Protein AF-A0AAD6UTJ7-F1 (afdb_monomer_lite)

Structure (mmCIF, N/CA/C/O backbone):
data_AF-A0AAD6UTJ7-F1
#
_entry.id   AF-A0AAD6UTJ7-F1
#
loop_
_atom_site.group_PDB
_atom_site.id
_atom_site.type_symbol
_atom_site.label_atom_id
_atom_site.label_alt_id
_atom_site.label_comp_id
_atom_site.label_asym_id
_atom_site.label_entity_id
_atom_site.label_seq_id
_atom_site.pdbx_PDB_ins_code
_atom_site.Cartn_x
_atom_site.Cartn_y
_atom_site.Cartn_z
_atom_site.occupancy
_atom_site.B_iso_or_equiv
_atom_site.auth_seq_id
_atom_site.auth_comp_id
_atom_site.auth_asym_id
_atom_site.auth_atom_id
_atom_site.pdbx_PDB_model_num
ATOM 1 N N . MET A 1 1 ? -12.649 8.502 20.460 1.00 51.75 1 MET A N 1
ATOM 2 C CA . MET A 1 1 ? -13.057 7.486 19.463 1.00 51.75 1 MET A CA 1
ATOM 3 C C . MET A 1 1 ? -12.842 7.986 18.033 1.00 51.75 1 MET A C 1
ATOM 5 O O . MET A 1 1 ? -12.051 7.372 17.337 1.00 51.75 1 MET A O 1
ATOM 9 N N . ALA A 1 2 ? -13.406 9.134 17.617 1.00 57.22 2 ALA A N 1
ATOM 10 C CA . ALA A 1 2 ? -13.136 9.718 16.286 1.00 57.22 2 ALA A CA 1
ATOM 11 C C . ALA A 1 2 ? -11.636 9.977 16.003 1.00 57.22 2 ALA A C 1
ATOM 13 O O . ALA A 1 2 ? -11.161 9.719 14.903 1.00 57.22 2 ALA A O 1
ATOM 14 N N . GLY A 1 3 ? -10.870 10.398 17.019 1.00 63.66 3 GLY A N 1
ATOM 15 C CA . GLY A 1 3 ? -9.439 10.690 16.866 1.00 63.66 3 GLY A CA 1
ATOM 16 C C . GLY A 1 3 ? -8.564 9.487 16.486 1.00 63.66 3 GLY A C 1
ATOM 17 O O . GLY A 1 3 ? -7.647 9.646 15.690 1.00 63.66 3 GLY A O 1
ATOM 18 N N . SER A 1 4 ? -8.849 8.280 16.991 1.00 72.50 4 SER A N 1
ATOM 19 C CA . SER A 1 4 ? -8.024 7.092 16.707 1.00 72.50 4 SER A CA 1
ATOM 20 C C . SER A 1 4 ? -8.203 6.598 15.270 1.00 72.50 4 SER A C 1
ATOM 22 O O . SER A 1 4 ? -7.222 6.268 14.608 1.00 72.50 4 SER A O 1
ATOM 24 N N . LEU A 1 5 ? -9.438 6.617 14.753 1.00 76.19 5 LEU A N 1
ATOM 25 C CA . LEU A 1 5 ? -9.708 6.303 13.346 1.00 76.19 5 LEU A CA 1
ATOM 26 C C . LEU A 1 5 ? -9.121 7.352 12.407 1.00 76.19 5 LEU A C 1
ATOM 28 O O . LEU A 1 5 ? -8.558 7.013 11.370 1.00 76.19 5 LEU A O 1
ATOM 32 N N . GLU A 1 6 ? -9.190 8.626 12.787 1.00 77.38 6 GLU A N 1
ATOM 33 C CA . GLU A 1 6 ? -8.589 9.696 11.998 1.00 77.38 6 GLU A CA 1
ATOM 34 C C . GLU A 1 6 ? -7.058 9.560 11.916 1.00 77.38 6 GLU A C 1
ATOM 36 O O . GLU A 1 6 ? -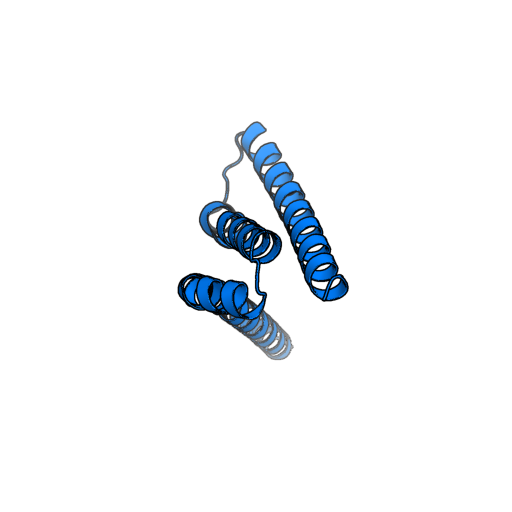6.475 9.781 10.852 1.00 77.38 6 GLU A O 1
ATOM 41 N N . ILE A 1 7 ? -6.405 9.137 13.005 1.00 79.12 7 ILE A N 1
ATOM 42 C CA . ILE A 1 7 ? -4.970 8.819 13.022 1.00 79.12 7 ILE A CA 1
ATOM 43 C C . ILE A 1 7 ? -4.663 7.644 12.086 1.00 79.12 7 ILE A C 1
ATOM 45 O O . ILE A 1 7 ? -3.747 7.756 11.270 1.00 79.12 7 ILE A O 1
ATOM 49 N N . LEU A 1 8 ? -5.438 6.555 12.141 1.00 78.12 8 LEU A N 1
ATOM 50 C CA . LEU A 1 8 ? -5.253 5.400 11.251 1.00 78.12 8 LEU A CA 1
ATOM 51 C C . LEU A 1 8 ? -5.436 5.780 9.776 1.00 78.12 8 LEU A C 1
ATOM 53 O O . LEU A 1 8 ? -4.599 5.439 8.942 1.00 78.12 8 LEU A O 1
ATOM 57 N N . ARG A 1 9 ? -6.465 6.569 9.454 1.00 82.75 9 ARG A N 1
ATOM 58 C CA . ARG A 1 9 ? -6.714 7.071 8.096 1.00 82.75 9 ARG A CA 1
ATOM 59 C C . ARG A 1 9 ? -5.564 7.943 7.589 1.00 82.75 9 ARG A C 1
ATOM 61 O O . ARG A 1 9 ? -5.129 7.801 6.443 1.00 82.75 9 ARG A O 1
ATOM 68 N N . LYS A 1 10 ? -5.037 8.829 8.440 1.00 80.94 10 LYS A N 1
ATOM 69 C CA . LYS A 1 10 ? -3.852 9.647 8.131 1.00 80.94 10 LYS A CA 1
ATOM 70 C C . LYS A 1 10 ? -2.614 8.774 7.901 1.00 80.94 10 LYS A C 1
ATOM 72 O O . LYS A 1 10 ? -1.899 9.006 6.926 1.00 80.94 10 LYS A O 1
ATOM 77 N N . GLY A 1 11 ? -2.399 7.760 8.739 1.00 84.94 11 GLY A N 1
ATOM 78 C CA . GLY A 1 11 ? -1.308 6.792 8.605 1.00 84.94 11 GLY A CA 1
ATOM 79 C C . GLY A 1 11 ? -1.369 6.017 7.2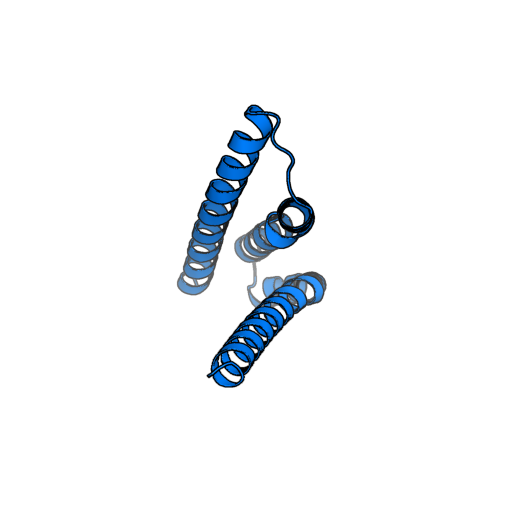89 1.00 84.94 11 GLY A C 1
ATOM 80 O O . GLY A 1 11 ? -0.402 6.028 6.527 1.00 84.94 11 GLY A O 1
ATOM 81 N N . LEU A 1 12 ? -2.528 5.441 6.958 1.00 86.00 12 LEU A N 1
ATOM 82 C CA . LEU A 1 12 ? -2.732 4.719 5.700 1.00 86.00 12 LEU A CA 1
ATOM 83 C C . LEU A 1 12 ? -2.530 5.631 4.484 1.00 86.00 12 LEU A C 1
ATOM 85 O O . LEU A 1 12 ? -1.860 5.251 3.528 1.00 86.00 12 LEU A O 1
ATOM 89 N N . THR A 1 13 ? -3.023 6.871 4.541 1.00 86.25 13 THR A N 1
ATOM 90 C CA . THR A 1 13 ? -2.809 7.861 3.471 1.00 86.25 13 THR A CA 1
ATOM 91 C C . THR A 1 13 ? -1.320 8.153 3.257 1.00 86.25 13 THR A C 1
ATOM 93 O O . THR A 1 13 ? -0.861 8.281 2.118 1.00 86.25 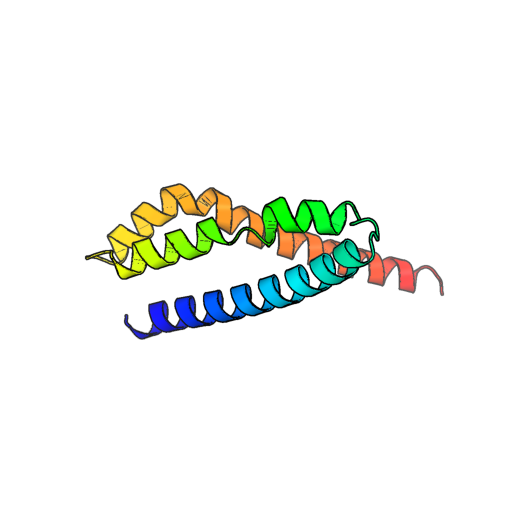13 THR A O 1
ATOM 96 N N . ALA A 1 14 ? -0.543 8.281 4.336 1.00 86.75 14 ALA A N 1
ATOM 97 C CA . ALA A 1 14 ? 0.900 8.479 4.243 1.00 86.75 14 ALA A CA 1
ATOM 98 C C . ALA A 1 14 ? 1.585 7.252 3.623 1.00 86.75 14 ALA A C 1
ATOM 100 O O . ALA A 1 14 ? 2.374 7.399 2.686 1.00 86.75 14 ALA A O 1
ATOM 101 N N . LEU A 1 15 ? 1.222 6.048 4.070 1.00 85.38 15 LEU A N 1
ATOM 102 C CA . LEU A 1 15 ? 1.755 4.791 3.548 1.00 85.38 15 LEU A CA 1
ATOM 103 C C . LEU A 1 15 ? 1.458 4.620 2.051 1.00 85.38 15 LEU A C 1
ATOM 105 O O . LEU A 1 15 ? 2.368 4.362 1.264 1.00 85.38 15 LEU A O 1
ATOM 109 N N . GLN A 1 16 ? 0.221 4.881 1.624 1.00 88.06 16 GLN A N 1
ATOM 110 C CA . GLN A 1 16 ? -0.177 4.875 0.214 1.00 88.06 16 GLN A CA 1
ATOM 111 C C . GLN A 1 16 ? 0.649 5.852 -0.629 1.00 88.06 16 GLN A C 1
ATOM 113 O O . GLN A 1 16 ? 1.061 5.515 -1.740 1.00 88.06 16 GLN A O 1
ATOM 118 N N . LYS A 1 17 ? 0.930 7.060 -0.120 1.00 88.94 17 LYS A N 1
ATOM 119 C CA . LYS A 1 17 ? 1.787 8.034 -0.817 1.00 88.94 17 LYS A CA 1
ATOM 120 C C . LYS A 1 17 ? 3.213 7.511 -0.982 1.00 88.94 17 LYS A C 1
ATOM 122 O O . LYS A 1 17 ? 3.775 7.639 -2.072 1.00 88.94 17 LYS A O 1
ATOM 127 N N . HIS A 1 18 ? 3.783 6.906 0.060 1.00 86.69 18 HIS A N 1
ATOM 128 C CA . HIS A 1 18 ? 5.110 6.293 -0.004 1.00 86.69 18 HIS A CA 1
ATOM 129 C C . HIS A 1 18 ? 5.156 5.141 -1.012 1.00 86.69 18 HIS A C 1
ATOM 131 O O . HIS A 1 18 ? 6.013 5.141 -1.901 1.00 86.69 18 HIS A O 1
ATOM 137 N N . VAL A 1 19 ? 4.189 4.222 -0.941 1.00 89.44 19 VAL A N 1
ATOM 138 C CA . VAL A 1 19 ? 4.071 3.093 -1.872 1.00 89.44 19 VAL A CA 1
ATOM 139 C C . VAL A 1 19 ? 3.916 3.585 -3.308 1.00 89.44 19 VAL A C 1
ATOM 141 O O . VAL A 1 19 ? 4.631 3.124 -4.197 1.00 89.44 19 VAL A O 1
ATOM 144 N N . LYS A 1 20 ? 3.049 4.575 -3.547 1.00 92.31 20 LYS A N 1
ATOM 145 C CA . LYS A 1 20 ? 2.848 5.165 -4.874 1.00 92.31 20 LYS A CA 1
ATOM 146 C C . LYS A 1 20 ? 4.135 5.771 -5.423 1.00 92.31 20 LYS A C 1
ATOM 148 O O . LYS A 1 20 ? 4.469 5.521 -6.575 1.00 92.31 20 LYS A O 1
ATOM 153 N N . LYS A 1 21 ? 4.879 6.532 -4.614 1.00 91.25 21 LYS A N 1
ATOM 154 C CA . LYS A 1 21 ? 6.145 7.146 -5.041 1.00 91.25 21 LYS A CA 1
ATOM 155 C C . LYS A 1 21 ? 7.149 6.090 -5.511 1.00 91.25 21 LYS A C 1
ATOM 157 O O . LYS A 1 21 ? 7.737 6.254 -6.579 1.00 91.25 21 LYS A O 1
ATOM 162 N N . ARG A 1 22 ? 7.317 5.002 -4.750 1.00 90.19 22 ARG A N 1
ATOM 163 C CA . ARG A 1 22 ? 8.237 3.915 -5.116 1.00 90.19 22 ARG A CA 1
ATOM 164 C C . ARG A 1 22 ? 7.737 3.122 -6.327 1.00 90.19 22 ARG A C 1
ATOM 166 O O . ARG A 1 22 ? 8.513 2.921 -7.255 1.00 90.19 22 ARG A O 1
ATOM 173 N N . LYS A 1 23 ? 6.440 2.788 -6.400 1.00 92.06 23 LYS A N 1
ATOM 174 C CA . LYS A 1 23 ? 5.823 2.160 -7.587 1.00 92.06 23 LYS A CA 1
ATOM 175 C C . LYS A 1 23 ? 6.028 2.991 -8.855 1.00 92.06 23 LYS A C 1
ATOM 177 O O . LYS A 1 23 ? 6.368 2.433 -9.891 1.00 92.06 23 LYS A O 1
ATOM 182 N N . THR A 1 24 ? 5.895 4.316 -8.780 1.00 93.44 24 THR A N 1
ATOM 183 C CA . THR A 1 24 ? 6.171 5.207 -9.918 1.00 93.44 24 THR A CA 1
ATOM 184 C C . THR A 1 24 ? 7.638 5.154 -10.345 1.00 93.44 24 THR A C 1
ATOM 186 O O . THR A 1 24 ? 7.915 5.108 -11.540 1.00 93.44 24 THR A O 1
ATOM 189 N N . ALA A 1 25 ? 8.583 5.138 -9.399 1.00 91.31 25 ALA A N 1
ATOM 190 C CA . ALA A 1 25 ? 10.009 5.041 -9.716 1.00 91.31 25 ALA A CA 1
ATOM 191 C C . ALA A 1 25 ? 10.357 3.706 -10.398 1.00 91.31 25 ALA A C 1
ATOM 193 O O . ALA A 1 25 ? 11.033 3.702 -11.426 1.00 91.31 25 ALA A O 1
ATOM 194 N N . ILE A 1 26 ? 9.829 2.591 -9.882 1.00 91.19 26 ILE A N 1
ATOM 195 C CA . ILE A 1 26 ? 9.981 1.262 -10.493 1.00 91.19 26 ILE A CA 1
ATOM 196 C C . ILE A 1 26 ? 9.330 1.236 -11.883 1.00 91.19 26 ILE A C 1
ATOM 198 O O . ILE A 1 26 ? 9.945 0.796 -12.849 1.00 91.19 26 ILE A O 1
ATOM 202 N N . GLY A 1 27 ? 8.120 1.785 -12.020 1.00 92.31 27 GLY A N 1
ATOM 203 C CA . GLY A 1 27 ? 7.421 1.895 -13.301 1.00 92.31 27 GLY A CA 1
ATOM 204 C C . GLY A 1 27 ? 8.197 2.704 -14.345 1.00 92.31 27 GLY A C 1
ATOM 205 O O . GLY A 1 27 ? 8.229 2.329 -15.514 1.00 92.31 27 GLY A O 1
ATOM 206 N N . ALA A 1 28 ? 8.884 3.775 -13.935 1.00 93.50 28 ALA A N 1
ATOM 207 C CA . ALA A 1 28 ? 9.737 4.562 -14.824 1.00 93.50 28 ALA A CA 1
ATOM 208 C C . ALA A 1 28 ? 10.980 3.783 -15.295 1.00 93.50 28 ALA A C 1
ATOM 210 O O . ALA A 1 28 ? 11.359 3.903 -16.460 1.00 93.50 28 ALA A O 1
ATOM 211 N N . ARG A 1 29 ? 11.589 2.964 -14.425 1.00 91.56 29 ARG A N 1
ATOM 212 C CA . ARG A 1 29 ? 12.685 2.042 -14.789 1.00 91.56 29 ARG A CA 1
ATOM 213 C C . ARG A 1 29 ? 12.195 0.973 -15.771 1.00 91.56 29 ARG A C 1
ATOM 215 O O . ARG A 1 29 ? 12.783 0.786 -16.834 1.00 91.56 29 ARG A O 1
ATOM 222 N N . LEU A 1 30 ? 11.044 0.363 -15.487 1.00 90.56 30 LEU A N 1
ATOM 223 C CA . LEU A 1 30 ? 10.396 -0.611 -16.371 1.00 90.56 30 LEU A CA 1
ATOM 224 C C . LEU A 1 30 ? 10.061 -0.030 -17.750 1.00 90.56 30 LEU A C 1
ATOM 226 O O . LEU A 1 30 ? 10.286 -0.686 -18.765 1.00 90.56 30 LEU A O 1
ATOM 230 N N . ALA A 1 31 ? 9.583 1.217 -17.817 1.00 92.38 31 ALA A N 1
ATOM 231 C CA . ALA A 1 31 ? 9.311 1.902 -19.083 1.00 92.38 31 ALA A CA 1
ATOM 232 C C . ALA A 1 31 ? 10.578 2.095 -19.937 1.00 92.38 31 ALA A C 1
ATOM 234 O O . ALA A 1 31 ? 10.505 2.101 -21.166 1.00 92.38 31 ALA A O 1
ATOM 235 N N . LYS A 1 32 ? 11.750 2.191 -19.297 1.00 94.12 32 LYS A N 1
ATOM 236 C CA . LYS A 1 32 ? 13.066 2.209 -19.953 1.00 94.12 32 LYS A CA 1
ATOM 237 C C . LYS A 1 32 ? 13.604 0.810 -20.281 1.00 94.12 32 LYS A C 1
ATOM 239 O O . LYS A 1 32 ? 14.728 0.698 -20.760 1.00 94.12 32 LYS A O 1
ATOM 244 N N . LYS A 1 33 ? 12.809 -0.246 -20.060 1.00 91.94 33 LYS A N 1
ATOM 245 C CA . LYS A 1 33 ? 13.196 -1.663 -20.178 1.00 91.94 33 LYS A CA 1
ATOM 246 C C . LYS A 1 33 ? 14.350 -2.056 -19.252 1.00 91.94 33 LYS A C 1
ATOM 248 O O . LYS A 1 33 ? 15.051 -3.030 -19.517 1.00 91.94 33 LYS A O 1
ATOM 253 N N . GLU A 1 34 ? 14.551 -1.307 -18.173 1.00 91.00 34 GLU A N 1
ATOM 254 C CA . GLU A 1 34 ? 15.494 -1.693 -17.132 1.00 91.00 34 GLU A CA 1
ATOM 255 C C . GLU A 1 34 ? 14.918 -2.865 -16.336 1.00 91.00 34 GLU A C 1
ATOM 257 O O . GLU A 1 34 ? 13.704 -2.974 -16.131 1.00 91.00 34 GLU A O 1
ATOM 262 N N . ARG A 1 35 ? 15.803 -3.756 -15.884 1.00 87.62 35 ARG A N 1
ATOM 263 C CA . ARG A 1 35 ? 15.409 -4.880 -15.042 1.00 87.62 35 ARG A CA 1
ATOM 264 C C . ARG A 1 35 ? 15.052 -4.368 -13.645 1.00 87.62 35 ARG A C 1
ATOM 266 O O . ARG A 1 35 ? 15.759 -3.537 -13.073 1.00 87.62 35 ARG A O 1
ATOM 273 N N . VAL A 1 36 ? 13.952 -4.889 -13.116 1.00 85.88 36 VAL A N 1
ATOM 274 C CA . VAL A 1 36 ? 13.604 -4.764 -11.701 1.00 85.88 36 VAL A CA 1
ATOM 275 C C . VAL A 1 36 ? 14.416 -5.812 -10.957 1.00 85.88 36 VAL A C 1
ATOM 277 O O . VAL A 1 36 ? 14.443 -6.975 -11.363 1.00 85.88 36 VAL A O 1
ATOM 280 N N . ASP A 1 37 ? 15.152 -5.372 -9.948 1.00 88.31 37 ASP A N 1
ATOM 281 C CA . ASP A 1 37 ? 15.895 -6.260 -9.062 1.00 88.31 37 ASP A CA 1
ATOM 282 C C . ASP A 1 37 ? 14.944 -7.092 -8.188 1.00 88.31 37 ASP A C 1
ATOM 284 O O . ASP A 1 37 ? 13.758 -6.784 -8.045 1.00 88.31 37 ASP A O 1
ATOM 288 N N . ASP A 1 38 ? 15.468 -8.184 -7.636 1.00 88.62 38 ASP A N 1
ATOM 289 C CA . ASP A 1 38 ? 14.667 -9.125 -6.851 1.00 88.62 38 ASP A CA 1
ATOM 290 C C . ASP A 1 38 ? 14.119 -8.470 -5.566 1.00 88.62 38 ASP A C 1
ATOM 292 O O . ASP A 1 38 ? 13.041 -8.842 -5.101 1.00 88.62 38 ASP A O 1
ATOM 296 N N . ASP A 1 39 ? 14.796 -7.438 -5.047 1.00 86.50 39 ASP A N 1
ATOM 297 C CA . ASP A 1 39 ? 14.348 -6.659 -3.888 1.00 86.50 39 ASP A CA 1
ATOM 298 C C . ASP A 1 39 ? 13.105 -5.821 -4.210 1.00 86.50 39 ASP A C 1
ATOM 300 O O . ASP A 1 39 ? 12.137 -5.814 -3.446 1.00 86.50 39 ASP A O 1
ATOM 304 N N . ASP A 1 40 ? 13.090 -5.119 -5.343 1.00 88.56 40 ASP A N 1
ATOM 305 C CA . ASP A 1 40 ? 11.920 -4.370 -5.794 1.00 88.56 40 ASP A CA 1
ATOM 306 C C . ASP A 1 40 ? 10.752 -5.304 -6.149 1.00 88.56 40 ASP A C 1
ATOM 308 O O . ASP A 1 40 ? 9.601 -4.955 -5.879 1.00 88.56 40 ASP A O 1
ATOM 312 N N . ALA A 1 41 ? 11.018 -6.496 -6.693 1.00 86.25 41 ALA A N 1
ATOM 313 C CA . ALA A 1 41 ? 9.988 -7.505 -6.948 1.00 86.25 41 ALA A CA 1
ATOM 314 C C . ALA A 1 41 ? 9.371 -8.036 -5.640 1.00 86.25 41 ALA A C 1
ATOM 316 O O . ALA A 1 41 ? 8.156 -7.953 -5.454 1.00 86.25 41 ALA A O 1
ATOM 317 N N . ALA A 1 42 ? 10.200 -8.477 -4.689 1.00 87.62 42 ALA A N 1
ATOM 318 C CA . ALA A 1 42 ? 9.744 -8.925 -3.373 1.00 87.62 42 ALA A CA 1
ATOM 319 C C . ALA A 1 42 ? 9.006 -7.811 -2.611 1.00 87.62 42 ALA A C 1
ATOM 321 O O . ALA A 1 42 ? 8.015 -8.058 -1.916 1.00 87.62 42 ALA A O 1
ATOM 322 N N . TRP A 1 43 ? 9.450 -6.561 -2.769 1.00 91.38 43 TRP A N 1
ATOM 323 C CA . TRP A 1 43 ? 8.781 -5.405 -2.188 1.00 91.38 43 TRP A CA 1
ATOM 324 C C . TRP A 1 43 ? 7.391 -5.163 -2.800 1.00 91.38 43 TRP A C 1
ATOM 326 O O . TRP A 1 43 ? 6.456 -4.827 -2.070 1.00 91.38 43 TRP A O 1
ATOM 336 N N . LEU A 1 44 ? 7.234 -5.335 -4.119 1.00 87.44 44 LEU A N 1
ATOM 337 C CA . LEU A 1 44 ? 5.954 -5.168 -4.815 1.00 87.44 44 LEU A CA 1
ATOM 338 C C . LEU A 1 44 ? 4.908 -6.207 -4.392 1.00 87.44 44 LEU A C 1
ATOM 340 O O . LEU A 1 44 ? 3.740 -5.838 -4.246 1.00 87.44 44 LEU A O 1
ATOM 344 N N . ASP A 1 45 ? 5.331 -7.453 -4.181 1.00 83.94 45 ASP A N 1
ATOM 345 C CA . ASP A 1 45 ? 4.446 -8.566 -3.818 1.00 83.94 45 ASP A CA 1
ATOM 346 C C . ASP A 1 45 ? 4.044 -8.553 -2.336 1.00 83.94 45 ASP A C 1
ATOM 348 O O . ASP A 1 45 ? 2.937 -8.966 -1.987 1.00 83.94 45 ASP A O 1
ATOM 352 N N . GLY A 1 46 ? 4.920 -8.058 -1.458 1.00 86.25 46 GLY A N 1
ATOM 353 C CA . GLY A 1 46 ? 4.656 -7.967 -0.023 1.00 86.25 46 GLY A CA 1
ATOM 354 C C . GLY A 1 46 ? 4.351 -6.534 0.428 1.00 86.25 46 GLY A C 1
ATOM 355 O O . GLY A 1 46 ? 3.203 -6.107 0.366 1.00 86.25 46 GLY A O 1
ATOM 356 N N . PRO A 1 47 ? 5.352 -5.765 0.891 1.00 82.50 47 PRO A N 1
ATOM 357 C CA . PRO A 1 47 ? 5.163 -4.442 1.499 1.00 82.50 47 PRO A CA 1
ATOM 358 C C . PRO A 1 47 ? 4.357 -3.406 0.693 1.00 82.50 47 PRO A C 1
ATOM 360 O O . PRO A 1 47 ? 3.810 -2.467 1.267 1.00 82.50 47 PRO A O 1
ATOM 363 N N . ALA A 1 48 ? 4.310 -3.508 -0.637 1.00 86.19 48 ALA A N 1
ATOM 364 C CA . ALA A 1 48 ? 3.537 -2.596 -1.481 1.00 86.19 48 ALA A CA 1
ATOM 365 C C . ALA A 1 48 ? 2.068 -3.015 -1.669 1.00 86.19 48 ALA A C 1
ATOM 367 O O . ALA A 1 48 ? 1.306 -2.292 -2.334 1.00 86.19 48 ALA A O 1
ATOM 368 N N . ASN A 1 49 ? 1.692 -4.183 -1.147 1.00 87.00 49 ASN A N 1
ATOM 369 C CA . ASN A 1 49 ? 0.343 -4.717 -1.145 1.00 87.00 49 ASN A CA 1
ATOM 370 C C . ASN A 1 49 ? -0.398 -4.255 0.116 1.00 87.00 49 ASN A C 1
ATOM 372 O O . ASN A 1 49 ? -0.389 -4.926 1.138 1.00 87.00 49 ASN A O 1
ATOM 376 N N . LEU A 1 50 ? -1.052 -3.097 0.015 1.00 85.81 50 LEU A N 1
ATOM 377 C CA . LEU A 1 50 ? -1.751 -2.463 1.138 1.00 85.81 50 LEU A CA 1
ATOM 378 C C . LEU A 1 50 ? -3.206 -2.938 1.319 1.00 85.81 50 LEU A C 1
ATOM 380 O O . LEU A 1 50 ? -4.021 -2.227 1.911 1.00 85.81 50 LEU A O 1
ATOM 384 N N . ILE A 1 51 ? -3.579 -4.072 0.715 1.00 84.38 51 ILE A N 1
ATOM 385 C CA . ILE A 1 51 ? -4.963 -4.574 0.742 1.00 84.38 51 ILE A CA 1
ATOM 386 C C . ILE A 1 51 ? -5.378 -4.906 2.178 1.00 84.38 51 ILE A C 1
ATOM 388 O O . ILE A 1 51 ? -6.481 -4.538 2.584 1.00 84.38 51 ILE A O 1
ATOM 392 N N . ASP A 1 52 ? -4.484 -5.526 2.951 1.00 79.88 52 ASP A N 1
ATOM 393 C CA . ASP A 1 52 ? -4.747 -5.913 4.338 1.00 79.88 52 ASP A CA 1
ATOM 394 C C . ASP A 1 52 ? -5.031 -4.677 5.213 1.00 79.88 52 ASP A C 1
ATOM 396 O O . ASP A 1 52 ? -6.008 -4.646 5.962 1.00 79.88 52 ASP A O 1
ATOM 400 N N . GLU A 1 53 ? -4.225 -3.620 5.088 1.00 82.75 53 GLU A N 1
ATOM 401 C CA . GLU A 1 53 ? -4.363 -2.379 5.856 1.00 82.75 53 GLU A CA 1
ATOM 402 C C . GLU A 1 53 ? -5.608 -1.578 5.454 1.00 82.75 53 GLU A C 1
ATOM 404 O O . GLU A 1 53 ? -6.261 -0.976 6.311 1.00 82.75 53 GLU A O 1
ATOM 409 N N . GLN A 1 54 ? -5.961 -1.579 4.165 1.00 84.88 54 GLN A N 1
ATOM 410 C CA . GLN A 1 54 ? -7.181 -0.941 3.671 1.00 84.88 54 GLN A CA 1
ATOM 411 C C . GLN A 1 54 ? -8.421 -1.654 4.215 1.00 84.88 54 GLN A C 1
ATOM 413 O O . GLN A 1 54 ? -9.297 -1.021 4.804 1.00 84.88 54 GLN A O 1
ATOM 418 N N . GLN A 1 55 ? -8.455 -2.981 4.086 1.00 82.88 55 GLN A N 1
ATOM 419 C CA . GLN A 1 55 ? -9.556 -3.806 4.567 1.00 82.88 55 GLN A CA 1
ATOM 420 C C . GLN A 1 55 ? -9.696 -3.716 6.090 1.00 82.88 55 GLN A C 1
ATOM 422 O O . GLN A 1 55 ? -10.808 -3.715 6.619 1.00 82.88 55 GLN A O 1
ATOM 427 N N . ALA A 1 56 ? -8.577 -3.587 6.802 1.00 78.94 56 ALA A N 1
ATOM 428 C CA . ALA A 1 56 ? -8.579 -3.400 8.239 1.00 78.94 56 ALA A CA 1
ATOM 429 C C . ALA A 1 56 ? -9.248 -2.084 8.670 1.00 78.94 56 ALA A C 1
ATOM 431 O O . ALA A 1 56 ? -10.055 -2.072 9.606 1.00 78.94 56 ALA A O 1
ATOM 432 N N . LEU A 1 57 ? -8.937 -0.983 7.981 1.00 82.00 57 LEU A N 1
ATOM 433 C CA . LEU A 1 57 ? -9.558 0.311 8.246 1.00 82.00 57 LEU A CA 1
ATOM 434 C C . LEU A 1 57 ? -11.050 0.288 7.898 1.00 82.00 57 LEU A C 1
ATOM 436 O O . LEU A 1 57 ? -11.861 0.724 8.710 1.00 82.00 57 LEU A O 1
ATOM 440 N N . ASP A 1 58 ? -11.421 -0.296 6.758 1.00 80.88 58 ASP A N 1
ATOM 441 C CA . ASP A 1 58 ? -12.820 -0.405 6.334 1.00 80.88 58 ASP A CA 1
ATOM 442 C C . ASP A 1 58 ? -13.656 -1.217 7.337 1.00 80.88 58 ASP A C 1
ATOM 444 O O . ASP A 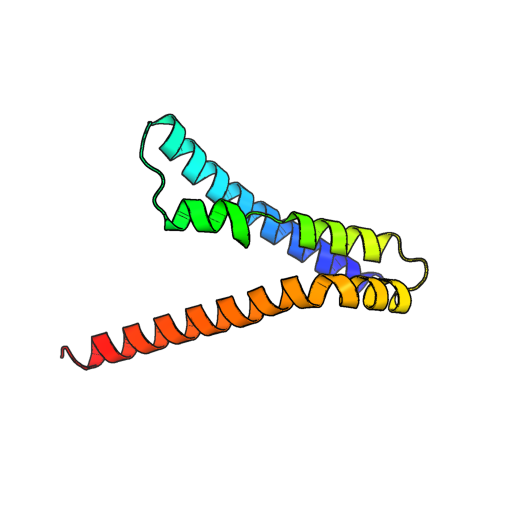1 58 ? -14.794 -0.855 7.649 1.00 80.88 58 ASP A O 1
ATOM 448 N N . LEU A 1 59 ? -13.095 -2.294 7.899 1.00 80.69 59 LEU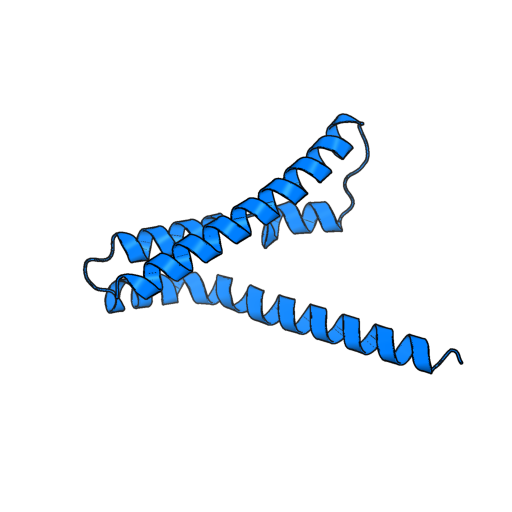 A N 1
ATOM 449 C CA . LEU A 1 59 ? -13.751 -3.081 8.946 1.00 80.69 59 LEU A CA 1
ATOM 450 C C . LEU A 1 59 ? -13.968 -2.277 10.229 1.00 80.69 59 LEU A C 1
ATOM 452 O O . LEU A 1 59 ? -15.009 -2.438 10.863 1.00 80.69 59 LEU A O 1
ATOM 456 N N . LEU A 1 60 ? -13.018 -1.423 10.614 1.00 77.50 60 LEU A N 1
ATOM 457 C CA . LEU A 1 60 ? -13.150 -0.561 11.790 1.00 77.50 60 LEU A CA 1
ATOM 458 C C . LEU A 1 60 ? -14.126 0.593 11.571 1.00 77.50 60 LEU A C 1
ATOM 460 O O . LEU A 1 60 ? -14.867 0.932 12.489 1.00 77.50 60 LEU A O 1
ATOM 464 N N . GLU A 1 61 ? -14.135 1.192 10.381 1.00 80.12 61 GLU A N 1
ATOM 465 C CA . GLU A 1 61 ? -15.039 2.295 10.042 1.00 80.12 61 GLU A CA 1
ATOM 466 C C . GLU A 1 61 ? -16.501 1.836 9.984 1.00 80.12 61 GLU A C 1
ATOM 468 O O . GLU A 1 61 ? -17.396 2.576 10.387 1.00 80.12 61 GLU A O 1
ATOM 473 N N . ASN A 1 62 ? -16.740 0.600 9.538 1.00 79.00 62 ASN A N 1
ATOM 474 C CA . ASN A 1 62 ? -18.080 0.017 9.434 1.00 79.00 62 ASN A CA 1
ATOM 475 C C . ASN A 1 62 ? -18.495 -0.805 10.664 1.00 79.00 62 ASN A C 1
ATOM 477 O O . ASN A 1 62 ? -19.618 -1.314 10.725 1.00 79.00 62 ASN A O 1
ATOM 481 N N . ALA A 1 63 ? -17.611 -0.972 11.649 1.00 73.50 63 ALA A N 1
ATOM 482 C CA . ALA A 1 63 ? -17.959 -1.661 12.878 1.00 73.50 63 ALA A CA 1
ATOM 483 C C . ALA A 1 63 ? -18.891 -0.783 13.720 1.00 73.50 63 ALA A C 1
ATOM 485 O O . ALA A 1 63 ? -18.528 0.293 14.183 1.00 73.50 63 ALA A O 1
ATOM 486 N N . SER A 1 64 ? -20.090 -1.296 13.992 1.00 67.06 64 SER A N 1
ATOM 487 C CA . SER A 1 64 ? -21.036 -0.682 14.930 1.00 67.06 64 SER A CA 1
ATOM 488 C C . SER A 1 64 ? -20.512 -0.637 16.375 1.00 67.06 64 SER A C 1
ATOM 490 O O . SER A 1 64 ? -21.066 0.070 17.209 1.00 67.06 64 SER A O 1
ATOM 492 N N . ASP A 1 65 ? -19.478 -1.427 16.674 1.00 67.12 65 ASP A N 1
ATOM 493 C CA . ASP A 1 65 ? -18.802 -1.520 17.964 1.00 67.12 65 ASP A CA 1
ATOM 494 C C . ASP A 1 65 ? -17.298 -1.731 17.721 1.00 67.12 65 ASP A C 1
ATOM 496 O O . ASP A 1 65 ? -16.895 -2.683 17.046 1.00 67.12 65 ASP A O 1
ATOM 500 N N . TYR A 1 66 ? -16.475 -0.830 18.257 1.00 64.00 66 TYR A N 1
ATOM 501 C CA . TYR A 1 66 ? -15.023 -0.819 18.080 1.00 64.00 66 TYR A CA 1
ATOM 502 C C . TYR A 1 66 ? -14.359 -2.097 18.609 1.00 64.00 66 TYR A C 1
ATOM 504 O O . TYR A 1 66 ? -13.476 -2.634 17.945 1.00 64.00 66 TYR A O 1
ATOM 512 N N . GLU A 1 67 ? -14.829 -2.639 19.737 1.00 63.00 67 GLU A N 1
ATOM 513 C CA . GLU A 1 67 ? -14.336 -3.903 20.308 1.00 63.00 67 GLU A CA 1
ATOM 514 C C . GLU A 1 67 ? -14.629 -5.081 19.366 1.00 63.00 67 GLU A C 1
ATOM 516 O O . GLU A 1 67 ? -13.776 -5.941 19.140 1.00 63.00 67 GLU A O 1
ATOM 521 N N . ARG A 1 68 ? -15.802 -5.088 18.715 1.00 63.62 68 ARG A N 1
ATOM 522 C CA . ARG A 1 68 ? -16.123 -6.080 17.670 1.00 63.62 68 ARG A CA 1
ATOM 523 C C . ARG A 1 68 ? -15.272 -5.909 16.419 1.00 63.62 68 ARG A C 1
ATOM 525 O O . ARG A 1 68 ? -14.894 -6.914 15.819 1.00 63.62 68 ARG A O 1
ATOM 532 N N . GLY A 1 69 ? -14.990 -4.672 16.015 1.00 61.84 69 GLY A N 1
ATOM 533 C CA . GLY A 1 69 ? -14.091 -4.371 14.899 1.00 61.84 69 GLY A CA 1
ATOM 534 C C . GLY A 1 69 ? -12.678 -4.889 15.165 1.00 61.84 69 GLY A C 1
ATOM 535 O O . GLY A 1 69 ? -12.118 -5.603 14.338 1.00 61.84 69 GLY A O 1
ATOM 536 N N . LEU A 1 70 ? -12.151 -4.632 16.364 1.00 61.38 70 LEU A N 1
ATOM 537 C CA . LEU A 1 70 ? -10.856 -5.129 16.836 1.00 61.38 70 LEU A CA 1
ATOM 538 C C . LEU A 1 70 ? -10.811 -6.651 16.963 1.00 61.38 70 LEU A C 1
ATOM 540 O O . LEU A 1 70 ? -9.826 -7.268 16.572 1.00 61.38 70 LEU A O 1
ATOM 544 N N . SER A 1 71 ? -11.877 -7.273 17.462 1.00 59.53 71 SER A N 1
ATOM 545 C CA . SER A 1 71 ? -11.956 -8.729 17.581 1.00 59.53 71 SER A CA 1
ATOM 546 C C . SER A 1 71 ? -11.977 -9.406 16.202 1.00 59.53 71 SER A C 1
ATOM 548 O O . SER A 1 71 ? -11.245 -10.372 15.981 1.00 59.53 71 SER A O 1
ATOM 550 N N . ARG A 1 72 ? -12.705 -8.842 15.225 1.00 61.34 72 ARG A N 1
ATOM 551 C CA . ARG A 1 72 ? -12.689 -9.297 13.820 1.00 61.34 72 ARG A CA 1
ATOM 552 C C . ARG A 1 72 ? -11.344 -9.068 13.141 1.00 61.34 72 ARG A C 1
ATOM 554 O O . ARG A 1 72 ? -10.876 -9.941 12.419 1.00 61.34 72 ARG A O 1
ATOM 561 N N . LEU A 1 73 ? -10.712 -7.927 13.405 1.00 61.50 73 LEU A N 1
ATOM 562 C CA . LEU A 1 73 ? -9.353 -7.655 12.958 1.00 61.50 73 LEU A CA 1
ATOM 563 C C . LEU A 1 73 ? -8.376 -8.662 13.532 1.00 61.50 73 LEU A C 1
ATOM 565 O O . LEU A 1 73 ? -7.588 -9.189 12.773 1.00 61.50 73 LEU A O 1
ATOM 569 N N . SE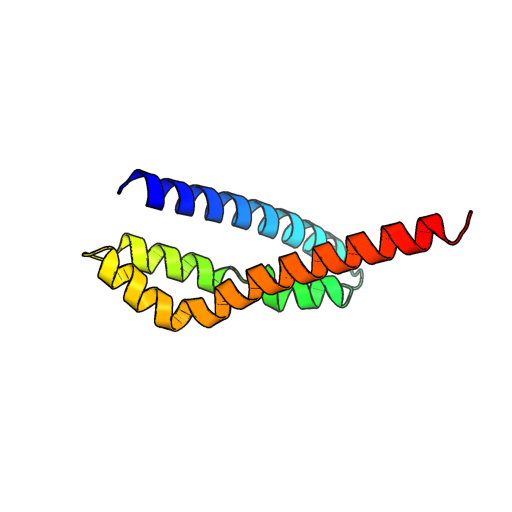R A 1 74 ? -8.430 -8.973 14.827 1.00 55.66 74 SER A N 1
ATOM 570 C CA . SER A 1 74 ? -7.454 -9.844 15.496 1.00 55.66 74 SER A CA 1
ATOM 571 C C . SER A 1 74 ? -7.313 -11.226 14.844 1.00 55.66 74 SER A C 1
ATOM 573 O O . SER A 1 74 ? -6.218 -11.784 14.830 1.00 55.66 74 SER A O 1
ATOM 575 N N . GLN A 1 75 ? -8.384 -11.729 14.220 1.00 56.06 75 GLN A N 1
ATOM 576 C CA . GLN A 1 75 ? -8.385 -12.992 13.481 1.00 56.06 75 GLN A CA 1
ATOM 577 C C . GLN A 1 75 ? -7.672 -12.902 12.115 1.00 56.06 75 GLN A C 1
ATOM 579 O O . GLN A 1 75 ? -7.196 -13.921 11.626 1.00 56.06 75 GLN A O 1
ATOM 584 N N . GLY A 1 76 ? -7.552 -11.708 11.518 1.00 50.12 76 GLY A N 1
ATOM 585 C CA . GLY A 1 76 ? -6.813 -11.455 10.266 1.00 50.12 76 GLY A CA 1
ATOM 586 C C . GLY A 1 76 ? -5.474 -10.709 10.432 1.00 50.12 76 GLY A C 1
ATOM 587 O O . GLY A 1 76 ? -4.542 -10.926 9.664 1.00 50.12 76 GLY A O 1
ATOM 588 N N . LEU A 1 77 ? -5.331 -9.869 11.463 1.00 47.56 77 LEU A N 1
ATOM 589 C CA . LEU A 1 77 ? -4.189 -8.979 11.717 1.00 47.56 77 LEU A CA 1
ATOM 590 C C . LEU A 1 77 ? -2.995 -9.666 12.372 1.00 47.56 77 LEU A C 1
ATOM 592 O O . LEU A 1 77 ? -1.895 -9.125 12.281 1.00 47.56 77 LEU A O 1
ATOM 596 N N . GLN A 1 78 ? -3.165 -10.824 13.022 1.00 49.25 78 GLN A N 1
ATOM 597 C CA . GLN A 1 78 ? -2.024 -11.575 13.566 1.00 49.25 78 GLN A CA 1
ATOM 598 C C . GLN A 1 78 ? -0.989 -11.902 12.478 1.00 49.25 78 GLN A C 1
ATOM 600 O O . GLN A 1 78 ? 0.209 -11.901 12.752 1.00 49.25 78 GLN A O 1
ATOM 605 N N . ALA A 1 79 ? -1.430 -12.085 11.231 1.00 47.09 79 ALA A N 1
ATOM 606 C CA . ALA A 1 79 ? -0.541 -12.277 10.092 1.00 47.09 79 ALA A CA 1
ATOM 607 C C . ALA A 1 79 ? 0.118 -10.970 9.599 1.00 47.09 79 ALA A C 1
ATOM 609 O O . ALA A 1 79 ? 1.249 -11.005 9.121 1.00 47.09 79 ALA A O 1
ATOM 610 N N . ALA A 1 80 ? -0.556 -9.820 9.723 1.00 43.78 80 ALA A N 1
ATOM 611 C CA . ALA A 1 80 ? -0.083 -8.532 9.204 1.00 43.78 80 ALA A CA 1
ATOM 612 C C . ALA A 1 80 ? 0.837 -7.780 10.187 1.00 43.78 80 ALA A C 1
ATOM 614 O O . ALA A 1 80 ? 1.910 -7.323 9.797 1.00 43.78 80 ALA A O 1
ATOM 615 N N . PHE A 1 81 ? 0.496 -7.723 11.481 1.00 46.81 81 PHE A N 1
ATOM 616 C CA . PHE A 1 81 ? 1.344 -7.080 12.499 1.00 46.81 81 PHE A CA 1
ATOM 617 C C . PHE A 1 81 ? 2.618 -7.873 12.811 1.00 46.81 81 PHE A C 1
ATOM 619 O O . PHE A 1 81 ? 3.644 -7.271 13.130 1.00 46.81 81 PHE A O 1
ATOM 626 N N . GLY A 1 82 ? 2.593 -9.202 12.652 1.00 47.44 82 GLY A N 1
ATOM 627 C CA . GLY A 1 82 ? 3.804 -10.022 12.734 1.00 47.44 82 GLY A CA 1
ATOM 628 C C . GLY A 1 82 ? 4.872 -9.582 11.726 1.00 47.44 82 GLY A C 1
ATOM 629 O O . GLY A 1 82 ? 6.052 -9.528 12.065 1.00 47.44 82 GLY A O 1
ATOM 630 N N . ARG A 1 83 ? 4.460 -9.159 10.521 1.00 53.03 83 ARG A N 1
ATOM 631 C CA . ARG A 1 83 ? 5.371 -8.688 9.464 1.00 53.03 83 ARG A CA 1
ATOM 632 C C . ARG A 1 83 ? 6.002 -7.327 9.777 1.00 53.03 83 ARG A C 1
ATOM 634 O O . ARG A 1 83 ? 7.177 -7.137 9.479 1.00 53.03 83 ARG A O 1
ATOM 641 N N . GLN A 1 84 ? 5.272 -6.412 10.422 1.00 51.78 84 GLN A N 1
ATOM 642 C CA . GLN A 1 84 ? 5.787 -5.093 10.823 1.00 51.78 84 GLN A CA 1
ATOM 643 C C . GLN A 1 84 ? 6.902 -5.214 11.879 1.00 51.78 84 GLN A C 1
ATOM 645 O O . GLN A 1 84 ? 7.965 -4.618 11.724 1.00 51.78 84 GLN A O 1
ATOM 650 N N . ILE A 1 85 ? 6.696 -6.043 12.912 1.00 55.50 85 ILE A N 1
ATOM 651 C CA . ILE A 1 85 ? 7.698 -6.283 13.968 1.00 55.50 85 ILE A CA 1
ATOM 652 C C . ILE A 1 85 ? 8.940 -6.975 13.390 1.00 55.50 85 ILE A C 1
ATOM 654 O O . ILE A 1 85 ? 10.068 -6.666 13.770 1.00 55.50 85 ILE A O 1
ATOM 658 N N . GLN A 1 86 ? 8.750 -7.886 12.436 1.00 48.25 86 GLN A N 1
ATOM 659 C CA . GLN A 1 86 ? 9.849 -8.612 11.807 1.00 48.25 86 GLN A CA 1
ATOM 660 C C . GLN A 1 86 ? 10.681 -7.716 10.871 1.00 48.25 86 GLN A C 1
ATOM 662 O O . GLN A 1 86 ? 11.904 -7.838 10.850 1.00 48.25 86 GLN A O 1
ATOM 667 N N . LEU A 1 87 ? 10.051 -6.768 10.164 1.00 51.06 87 LEU A N 1
ATOM 668 C CA . LEU A 1 87 ? 10.739 -5.765 9.339 1.00 51.06 87 LEU A CA 1
ATOM 669 C C . LEU A 1 87 ? 11.533 -4.754 10.178 1.00 51.06 87 LEU A C 1
ATOM 671 O O . LEU A 1 87 ? 12.663 -4.427 9.820 1.00 51.06 87 LEU A O 1
ATOM 675 N N . GLU A 1 88 ? 10.990 -4.291 11.306 1.00 61.53 88 GLU A N 1
ATOM 676 C CA . GLU A 1 88 ? 11.735 -3.426 12.233 1.00 61.53 88 GLU A CA 1
ATOM 677 C C . GLU A 1 88 ? 12.913 -4.168 12.879 1.00 61.53 88 GLU A C 1
ATOM 679 O O . GLU A 1 88 ? 14.016 -3.624 12.948 1.00 61.53 88 GLU A O 1
ATOM 684 N N . ALA A 1 89 ? 12.728 -5.437 13.259 1.00 50.97 89 ALA A N 1
ATOM 685 C CA . ALA A 1 89 ? 13.805 -6.274 13.785 1.00 50.97 89 ALA A CA 1
ATOM 686 C C . ALA A 1 89 ? 14.906 -6.544 12.743 1.00 50.97 89 ALA A C 1
ATOM 688 O O . ALA A 1 89 ? 16.091 -6.515 13.078 1.00 50.97 89 ALA A O 1
ATOM 689 N N . MET A 1 90 ? 14.541 -6.765 11.474 1.00 48.97 90 MET A N 1
ATOM 690 C CA . MET A 1 90 ? 15.507 -6.938 10.384 1.00 48.97 90 MET A CA 1
ATOM 691 C C . MET A 1 90 ? 16.275 -5.647 10.078 1.00 48.97 90 MET A C 1
ATOM 693 O O . MET A 1 90 ? 17.493 -5.699 9.922 1.00 48.97 90 MET A O 1
ATOM 697 N N . ASN A 1 91 ? 15.610 -4.487 10.053 1.00 58.47 91 ASN A N 1
ATOM 698 C CA . ASN A 1 91 ? 16.283 -3.201 9.840 1.00 58.47 91 ASN A CA 1
ATOM 699 C C . ASN A 1 91 ? 17.261 -2.869 10.978 1.00 58.47 91 ASN A C 1
ATOM 701 O O . ASN A 1 91 ? 18.398 -2.487 10.710 1.00 58.47 91 ASN A O 1
ATOM 705 N N . ALA A 1 92 ? 16.870 -3.102 12.235 1.00 66.00 92 ALA A N 1
ATOM 706 C CA . ALA A 1 92 ? 17.751 -2.901 13.386 1.00 66.00 92 ALA A CA 1
ATOM 707 C C . ALA A 1 92 ? 18.982 -3.834 13.357 1.00 66.00 92 ALA A C 1
ATOM 709 O O . ALA A 1 92 ? 20.096 -3.421 13.695 1.00 66.00 92 ALA A O 1
ATOM 710 N N . ALA A 1 93 ? 18.811 -5.087 12.918 1.00 56.72 93 ALA A N 1
ATOM 711 C CA . ALA A 1 93 ? 19.910 -6.044 12.789 1.00 56.72 93 ALA A CA 1
ATOM 712 C C . ALA A 1 93 ? 20.919 -5.638 11.697 1.00 56.72 93 ALA A C 1
ATOM 714 O O . ALA A 1 93 ? 22.129 -5.737 11.912 1.00 56.72 93 ALA A O 1
ATOM 715 N N . VAL A 1 94 ? 20.434 -5.131 10.558 1.00 63.75 94 VAL A N 1
ATOM 716 C CA . VAL A 1 94 ? 21.276 -4.649 9.449 1.00 63.75 94 VAL A CA 1
ATOM 717 C C . VAL A 1 94 ? 22.055 -3.390 9.841 1.00 63.75 94 VAL A C 1
ATOM 719 O O . VAL A 1 94 ? 23.254 -3.300 9.569 1.00 63.75 94 VAL A O 1
ATOM 722 N N . GLU A 1 95 ? 21.422 -2.438 10.531 1.00 62.84 95 GLU A N 1
ATOM 723 C CA . GLU A 1 95 ? 22.105 -1.237 11.034 1.00 62.84 95 GLU A CA 1
ATOM 724 C C . GLU A 1 95 ? 23.225 -1.600 12.016 1.00 62.84 95 GLU A C 1
ATOM 726 O O . GLU A 1 95 ? 24.345 -1.092 11.910 1.00 62.84 95 GLU A O 1
ATOM 731 N N . THR A 1 96 ? 22.966 -2.556 12.911 1.00 60.75 96 THR A N 1
ATOM 732 C CA . THR A 1 96 ? 23.949 -3.020 13.897 1.00 60.75 96 THR A CA 1
ATOM 733 C C . THR A 1 96 ? 25.141 -3.716 13.229 1.00 60.75 96 THR A C 1
ATOM 735 O O . THR A 1 96 ? 26.292 -3.430 13.569 1.00 60.75 96 THR A O 1
ATOM 738 N N . SER A 1 97 ? 24.914 -4.578 12.228 1.00 54.28 97 SER A N 1
ATOM 739 C CA . SER A 1 97 ? 26.014 -5.255 11.520 1.00 54.28 97 SER A CA 1
ATOM 740 C C . SER A 1 97 ? 26.855 -4.298 10.671 1.00 54.28 97 SER A C 1
ATOM 742 O O . SER A 1 97 ? 28.060 -4.504 10.504 1.00 54.28 97 SER A O 1
ATOM 744 N N . MET A 1 98 ? 26.239 -3.240 10.138 1.00 58.38 98 MET A N 1
ATOM 745 C CA . MET A 1 98 ? 26.922 -2.225 9.336 1.00 58.38 98 MET A CA 1
ATOM 746 C C . MET A 1 98 ? 27.819 -1.322 10.195 1.00 58.38 98 MET A C 1
ATOM 748 O O . MET A 1 98 ? 28.906 -0.952 9.753 1.00 58.38 98 MET A O 1
ATOM 752 N N . ILE A 1 99 ? 27.405 -1.009 11.429 1.00 63.91 99 ILE A N 1
ATOM 753 C CA . ILE A 1 99 ? 28.211 -0.253 12.401 1.00 63.91 99 ILE A CA 1
ATOM 754 C C . ILE A 1 99 ? 29.450 -1.059 12.819 1.00 63.91 99 ILE A C 1
ATOM 756 O O . ILE A 1 99 ? 30.567 -0.555 12.704 1.00 63.91 99 ILE A O 1
ATOM 760 N N . ILE A 1 100 ? 29.274 -2.332 13.189 1.00 56.88 100 ILE A N 1
ATOM 761 C CA . ILE A 1 100 ? 30.371 -3.217 13.628 1.00 56.88 100 ILE A CA 1
ATOM 762 C C . ILE A 1 100 ? 31.399 -3.432 12.506 1.00 56.88 100 ILE A C 1
ATOM 764 O O . ILE A 1 100 ? 32.607 -3.329 12.725 1.00 56.88 100 ILE A O 1
ATOM 768 N N . SER A 1 101 ? 30.935 -3.653 11.272 1.00 56.16 101 SER A N 1
ATOM 769 C CA . SER A 1 101 ? 31.821 -3.844 10.112 1.00 56.16 101 SER A CA 1
ATOM 770 C C . SER A 1 101 ? 32.643 -2.591 9.773 1.00 56.16 101 SER A C 1
ATOM 772 O O . SER A 1 101 ? 33.728 -2.691 9.204 1.00 56.16 101 SER A O 1
ATOM 774 N N . LYS A 1 102 ? 32.148 -1.399 10.131 1.00 58.41 102 LYS A N 1
ATOM 775 C CA . LYS A 1 102 ? 32.819 -0.111 9.899 1.00 58.41 102 LYS A CA 1
ATOM 776 C C . LYS A 1 102 ? 33.839 0.230 10.992 1.00 58.41 102 LYS A C 1
ATOM 778 O O . LYS A 1 102 ? 34.790 0.956 10.710 1.00 58.41 102 LYS A O 1
ATOM 783 N N . GLU A 1 103 ? 33.664 -0.295 12.205 1.00 57.22 103 GLU A N 1
ATOM 784 C CA . GLU A 1 103 ? 34.639 -0.198 13.303 1.00 57.22 103 GLU A CA 1
ATOM 785 C C . GLU A 1 103 ? 35.793 -1.193 13.162 1.00 57.22 103 GLU A C 1
ATOM 787 O O . GLU A 1 103 ? 36.931 -0.828 13.431 1.00 57.22 103 GLU A O 1
ATOM 792 N N . MET A 1 104 ? 35.538 -2.411 12.675 1.00 53.81 104 MET A N 1
ATOM 793 C CA . MET A 1 104 ? 36.576 -3.438 12.486 1.00 53.81 104 MET A CA 1
ATOM 794 C C . MET A 1 104 ? 37.553 -3.168 11.329 1.00 53.81 104 MET A C 1
ATOM 796 O O . MET A 1 104 ? 38.545 -3.878 11.192 1.00 53.81 104 MET A O 1
ATOM 800 N N . SER A 1 105 ? 37.267 -2.179 10.479 1.00 53.78 105 SER A N 1
ATOM 801 C CA . SER A 1 105 ? 38.070 -1.849 9.294 1.00 53.78 105 SER A CA 1
ATOM 802 C C . SER A 1 105 ? 38.915 -0.569 9.456 1.00 53.78 105 SER A C 1
ATOM 804 O O . SER A 1 105 ? 39.377 -0.029 8.448 1.00 53.78 105 SER A O 1
ATOM 806 N N . ARG A 1 106 ? 39.086 -0.072 10.691 1.00 52.22 106 ARG A N 1
ATOM 807 C CA . ARG A 1 106 ? 40.009 1.016 11.072 1.00 52.22 106 ARG A CA 1
ATOM 808 C C . ARG A 1 106 ? 41.264 0.457 11.728 1.00 52.22 106 ARG A C 1
ATOM 810 O O . ARG A 1 106 ? 42.328 1.070 11.499 1.00 52.22 106 ARG A O 1
#

Foldseek 3Di:
DVVVLVVLVVVVVVLLVVLVVLVVVVVVCVVVVHDDDPVSVVCVVPVSPCVLSVVLSVLCVPDPDNVVSVVVNVVVCVVVVVVVVVVVVVVVVVVVVVVVVVVVVD

Sequence (106 aa):
MAGSLEILRKGLTALQKHVKKRKTAIGARLAKKERVDDDDAAWLDGPANLIDEQQALDLLENASDYERGLSRLSQGLQAAFGRQIQLEAMNAAVETSMIISKEMSR

Radius of gyration: 18.21 Å; chains: 1; bounding box: 61×24×40 Å

Organism: NCBI:txid153505

Secondary structure (DSSP, 8-state):
-HHHHHHHHHHHHHHHHHHHHHHHHHHHHHHTTPPPPHHHHHHHHTTT-THHHHHHHHHHHS-SSHHHHHHHHHHHHHHHHHHHHHHHHHHHHHHHHHHHHHHTT-

pLDDT: mean 73.09, std 15.53, range [43.78, 94.12]